Protein AF-A0A5P1X4K8-F1 (afdb_monomer_lite)

Organism: NCBI:txid1296540

Sequence (71 aa):
MKKDILFPIILIPLVVFAIIGVITYLKLISGILLIVVWIVGFLLASVGITY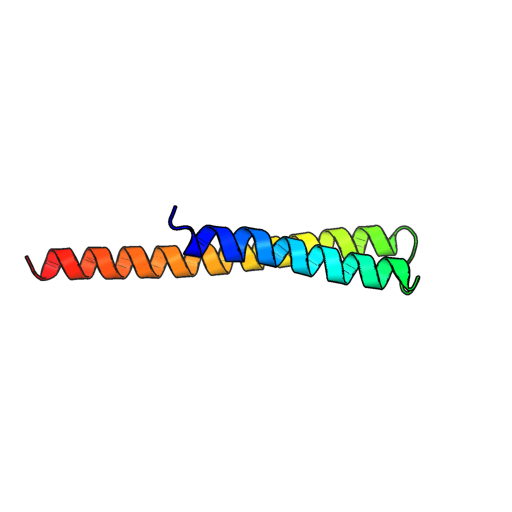VVTQEQLRILKEEDKKKDDE

Radius of gyration: 17.81 Å; chains: 1; bounding box: 39×18×53 Å

Secondary structure (DSSP, 8-state):
--HHHHHHHHHHHHHHHHHHHHHHHTTSS-THHHHHHHHHHHHHHHHHHHHHHHHHHHHHHHHHHHHHH--

Structure (mmCIF, N/CA/C/O backbone):
data_AF-A0A5P1X4K8-F1
#
_entry.id   AF-A0A5P1X4K8-F1
#
loop_
_atom_site.group_PDB
_atom_site.id
_atom_site.type_symbol
_atom_site.label_atom_id
_atom_site.label_alt_id
_atom_site.label_comp_id
_atom_site.label_asym_id
_atom_site.label_entity_id
_atom_site.label_seq_id
_atom_site.pdbx_PDB_ins_code
_atom_site.Cartn_x
_atom_site.Cartn_y
_atom_site.Cartn_z
_atom_site.occupancy
_atom_site.B_iso_or_equiv
_atom_site.auth_seq_id
_atom_site.auth_comp_id
_atom_site.auth_as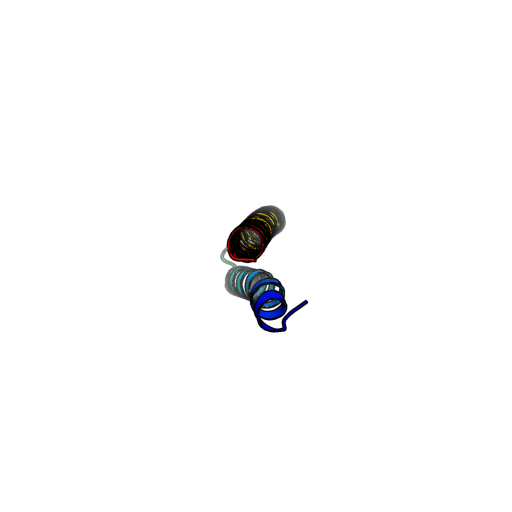ym_id
_atom_site.auth_atom_id
_atom_site.pdbx_PDB_model_num
ATOM 1 N N . MET A 1 1 ? -7.142 -9.376 18.655 1.00 55.12 1 MET A N 1
ATOM 2 C CA . MET A 1 1 ? -7.892 -8.704 17.569 1.00 55.12 1 MET A CA 1
ATOM 3 C C . MET A 1 1 ? -8.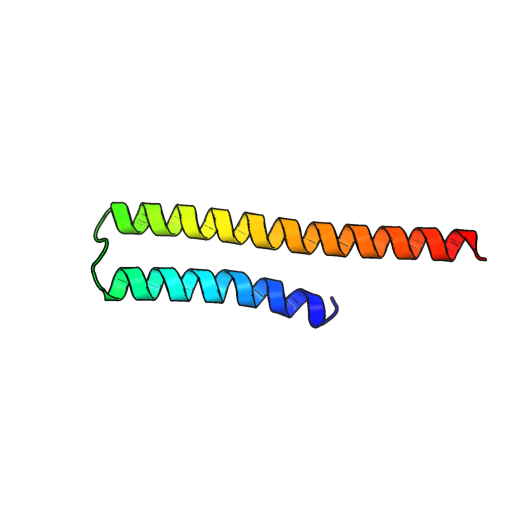825 -9.721 16.936 1.00 55.12 1 MET A C 1
ATOM 5 O O . MET A 1 1 ? -8.370 -10.823 16.647 1.00 55.12 1 MET A O 1
ATOM 9 N N . LYS A 1 2 ? -10.120 -9.406 16.800 1.00 53.94 2 LYS A N 1
ATOM 10 C CA . LYS A 1 2 ? -11.091 -10.302 16.151 1.00 53.94 2 LYS A CA 1
ATOM 11 C C . LYS A 1 2 ? -10.623 -10.583 14.714 1.00 53.94 2 LYS A C 1
ATOM 13 O O . LYS A 1 2 ? -10.110 -9.675 14.059 1.00 53.94 2 LYS A O 1
ATOM 18 N N . LYS A 1 3 ? -10.755 -11.832 14.243 1.00 59.19 3 LYS A N 1
ATOM 19 C CA . LYS A 1 3 ? -10.369 -12.258 12.874 1.00 59.19 3 LYS A CA 1
ATOM 20 C C . LYS A 1 3 ? -10.959 -11.343 11.794 1.00 59.19 3 LYS A C 1
ATOM 22 O O . LYS A 1 3 ? -10.333 -11.145 10.758 1.00 59.19 3 LYS A O 1
ATOM 27 N N . ASP A 1 4 ? -12.099 -10.738 12.105 1.00 65.12 4 ASP A N 1
ATOM 28 C CA . ASP A 1 4 ? -12.858 -9.813 11.266 1.00 65.12 4 ASP A CA 1
ATOM 29 C C . ASP A 1 4 ? -12.067 -8.552 10.876 1.00 65.12 4 ASP A C 1
ATOM 31 O O . ASP A 1 4 ? -12.251 -8.038 9.781 1.00 65.12 4 ASP A O 1
ATOM 35 N N . ILE A 1 5 ? -11.127 -8.100 11.718 1.00 63.84 5 ILE A N 1
ATOM 36 C CA . ILE A 1 5 ? -10.290 -6.910 11.464 1.00 63.84 5 ILE A CA 1
ATOM 37 C C . ILE A 1 5 ? -8.985 -7.302 10.756 1.00 63.84 5 ILE A C 1
ATOM 39 O O . ILE A 1 5 ? -8.452 -6.559 9.936 1.00 63.84 5 ILE A O 1
ATOM 43 N N . LEU A 1 6 ? -8.472 -8.504 11.034 1.00 67.06 6 LEU A N 1
ATOM 44 C CA . LEU A 1 6 ? -7.245 -9.008 10.409 1.00 67.06 6 LEU A CA 1
ATOM 45 C C . LEU A 1 6 ? -7.425 -9.224 8.900 1.00 67.06 6 LEU A C 1
ATOM 47 O O . LEU A 1 6 ? -6.496 -9.022 8.121 1.00 67.06 6 LEU A O 1
ATOM 51 N N . PHE A 1 7 ? -8.630 -9.632 8.497 1.00 72.88 7 PHE A N 1
ATOM 52 C CA . PHE A 1 7 ? -8.961 -9.927 7.111 1.00 72.88 7 PHE A CA 1
ATOM 53 C C . PHE A 1 7 ? -8.825 -8.704 6.184 1.00 72.88 7 PHE A C 1
ATOM 55 O O . PHE A 1 7 ? -8.034 -8.790 5.247 1.00 72.88 7 PHE A O 1
ATOM 62 N N . PRO A 1 8 ? -9.478 -7.548 6.426 1.00 71.00 8 PRO A N 1
ATOM 63 C CA . PRO A 1 8 ? -9.307 -6.362 5.585 1.00 71.00 8 PRO A CA 1
ATOM 64 C C . PRO A 1 8 ? -7.878 -5.805 5.623 1.00 71.00 8 PRO A C 1
ATOM 66 O O . PRO A 1 8 ? -7.382 -5.354 4.592 1.00 71.00 8 PRO A O 1
ATOM 69 N N . ILE A 1 9 ? -7.184 -5.902 6.765 1.00 75.19 9 ILE A N 1
ATOM 70 C CA . ILE A 1 9 ? -5.782 -5.471 6.899 1.00 75.19 9 ILE A CA 1
ATOM 71 C C . ILE A 1 9 ? -4.862 -6.230 5.936 1.00 75.19 9 ILE A C 1
ATOM 73 O O . ILE A 1 9 ? -3.924 -5.641 5.410 1.00 75.19 9 ILE A O 1
ATOM 77 N N . ILE A 1 10 ? -5.116 -7.518 5.697 1.00 78.69 10 ILE A N 1
ATOM 78 C CA . ILE A 1 10 ? -4.309 -8.349 4.792 1.00 78.69 10 ILE A CA 1
ATOM 79 C C . ILE A 1 10 ? -4.836 -8.268 3.354 1.00 78.69 10 ILE A C 1
ATOM 81 O O . ILE A 1 10 ? -4.052 -8.218 2.406 1.00 78.69 10 ILE A O 1
ATOM 85 N N . LEU A 1 11 ? -6.159 -8.221 3.181 1.00 81.44 11 LEU A N 1
ATOM 86 C CA . LEU A 1 11 ? -6.809 -8.225 1.873 1.00 81.44 11 LEU A CA 1
ATOM 87 C C . LEU A 1 11 ? -6.490 -6.957 1.070 1.00 81.44 11 LEU A C 1
ATOM 89 O O . LEU A 1 11 ? -6.182 -7.053 -0.113 1.00 81.44 11 LEU A O 1
ATOM 93 N N . ILE A 1 12 ? -6.524 -5.778 1.701 1.00 80.94 12 ILE A N 1
ATOM 94 C CA . ILE A 1 12 ? -6.266 -4.494 1.030 1.00 80.94 12 ILE A CA 1
ATOM 95 C C . ILE A 1 12 ? -4.860 -4.448 0.394 1.00 80.94 12 ILE A C 1
ATOM 97 O O . ILE A 1 12 ? -4.775 -4.220 -0.816 1.00 80.94 12 ILE A O 1
ATOM 101 N N . PRO A 1 13 ? -3.758 -4.701 1.130 1.00 82.44 13 PRO A N 1
ATOM 102 C CA . PRO A 1 13 ? -2.427 -4.703 0.535 1.00 82.44 13 PRO A CA 1
ATOM 103 C C . PRO A 1 13 ? -2.256 -5.816 -0.502 1.00 82.44 13 PRO A C 1
ATOM 105 O O . PRO A 1 13 ? -1.619 -5.578 -1.525 1.00 82.44 13 PRO A O 1
ATOM 108 N N . LEU A 1 14 ? -2.864 -6.993 -0.303 1.00 84.25 14 LEU A N 1
ATOM 109 C CA . LEU A 1 14 ? -2.813 -8.089 -1.277 1.00 84.25 14 LEU A CA 1
ATOM 110 C C . LEU A 1 14 ? -3.471 -7.704 -2.613 1.00 84.25 14 LEU A C 1
ATOM 112 O O . LEU A 1 14 ? -2.906 -7.957 -3.676 1.00 84.25 14 LEU A O 1
ATOM 116 N N . VAL A 1 15 ? -4.643 -7.065 -2.567 1.00 85.31 15 VAL A N 1
ATOM 117 C CA . VAL A 1 15 ? -5.368 -6.607 -3.762 1.00 85.31 15 VAL A CA 1
ATOM 118 C C . VAL A 1 15 ? -4.575 -5.527 -4.494 1.00 85.31 15 VAL A C 1
ATOM 120 O O . VAL A 1 15 ? -4.408 -5.608 -5.710 1.00 85.31 15 VAL A O 1
ATOM 123 N N . VAL A 1 16 ? -4.028 -4.549 -3.768 1.00 83.38 16 VAL A N 1
ATOM 124 C CA . VAL A 1 16 ? -3.202 -3.488 -4.365 1.00 83.38 16 VAL A CA 1
ATOM 125 C C . VAL A 1 16 ? -1.945 -4.074 -5.011 1.00 83.38 16 VAL A C 1
ATOM 127 O O . VAL A 1 16 ? -1.615 -3.725 -6.144 1.00 83.38 16 VAL A O 1
ATOM 130 N N . PHE A 1 17 ? -1.290 -5.024 -4.344 1.00 83.69 17 PHE A N 1
ATOM 131 C CA . PHE A 1 17 ? -0.127 -5.723 -4.882 1.00 83.69 17 PHE A CA 1
ATOM 132 C C . PHE A 1 17 ? -0.463 -6.500 -6.160 1.00 83.69 17 PHE A C 1
ATOM 134 O O . PHE A 1 17 ? 0.275 -6.422 -7.140 1.00 83.69 17 PHE A O 1
ATOM 141 N N . ALA A 1 18 ? -1.596 -7.207 -6.185 1.00 86.38 18 ALA A N 1
ATOM 142 C CA . ALA A 1 18 ? -2.049 -7.945 -7.360 1.00 86.38 18 ALA A CA 1
ATOM 143 C C . ALA A 1 18 ? -2.340 -7.013 -8.547 1.00 86.38 18 ALA A C 1
ATOM 145 O O . ALA A 1 18 ? -1.885 -7.282 -9.659 1.00 86.38 18 ALA A O 1
ATOM 146 N N . ILE A 1 19 ? -3.030 -5.890 -8.316 1.00 84.06 19 ILE A N 1
ATOM 147 C CA . ILE A 1 19 ? -3.334 -4.897 -9.358 1.00 84.06 19 ILE A CA 1
ATOM 148 C C . ILE A 1 19 ? -2.041 -4.333 -9.952 1.00 84.06 19 ILE A C 1
ATOM 150 O O . ILE A 1 19 ? -1.864 -4.333 -11.171 1.00 84.06 19 ILE A O 1
ATOM 154 N N . ILE A 1 20 ? -1.106 -3.904 -9.103 1.00 81.19 20 ILE A N 1
ATOM 155 C CA . ILE 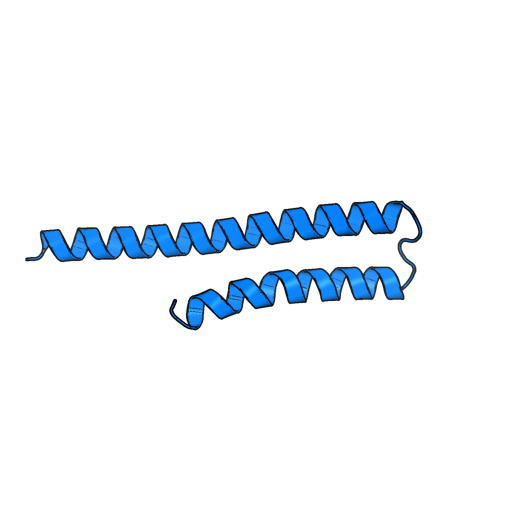A 1 20 ? 0.175 -3.356 -9.560 1.00 81.19 20 ILE A CA 1
ATOM 156 C C . ILE A 1 20 ? 0.996 -4.434 -10.280 1.00 81.19 20 ILE A C 1
ATOM 158 O O . ILE A 1 20 ? 1.593 -4.157 -11.322 1.00 81.19 20 ILE A O 1
ATOM 162 N N . GLY A 1 21 ? 0.988 -5.673 -9.781 1.00 81.75 21 GLY A N 1
ATOM 163 C CA . GLY A 1 21 ? 1.643 -6.817 -10.413 1.00 81.75 21 GLY A CA 1
ATOM 164 C C . GLY A 1 21 ? 1.123 -7.090 -11.826 1.00 81.75 21 GLY A C 1
ATOM 165 O O . GLY A 1 21 ? 1.921 -7.275 -12.743 1.00 81.75 21 GLY A O 1
ATOM 166 N N . VAL A 1 22 ? -0.195 -7.025 -12.039 1.00 83.00 22 VAL A N 1
ATOM 167 C CA . VAL A 1 22 ? -0.809 -7.183 -13.370 1.00 83.00 22 VAL A CA 1
ATOM 168 C C . VAL A 1 22 ? -0.440 -6.023 -14.298 1.00 83.00 22 VAL A C 1
ATOM 170 O O . VAL A 1 22 ? -0.059 -6.259 -15.445 1.00 83.00 22 VAL A O 1
ATOM 173 N N . ILE A 1 23 ? -0.474 -4.778 -13.810 1.00 80.81 23 ILE A N 1
ATOM 174 C CA . ILE A 1 23 ? -0.066 -3.595 -14.592 1.00 80.81 23 ILE A CA 1
ATOM 175 C C . ILE A 1 23 ? 1.412 -3.702 -15.006 1.00 80.81 23 ILE A C 1
ATOM 177 O O . ILE A 1 23 ? 1.770 -3.378 -16.141 1.00 80.81 23 ILE A O 1
ATOM 181 N N . THR A 1 24 ? 2.254 -4.215 -14.106 1.00 79.44 24 THR A N 1
ATOM 182 C CA . THR A 1 24 ? 3.678 -4.487 -14.354 1.00 79.44 24 THR A CA 1
ATOM 183 C C . THR A 1 24 ? 3.857 -5.587 -15.403 1.00 79.44 24 THR A C 1
ATOM 185 O O . THR A 1 24 ? 4.644 -5.433 -16.336 1.00 79.44 24 THR A O 1
ATOM 188 N N . TYR A 1 25 ? 3.107 -6.686 -15.282 1.00 78.31 25 TYR A N 1
ATOM 189 C CA . TYR A 1 25 ? 3.170 -7.832 -16.192 1.00 78.31 25 TYR A CA 1
ATOM 190 C C . TYR A 1 25 ? 2.761 -7.466 -17.623 1.00 78.31 25 TYR A C 1
ATOM 192 O O . TYR A 1 25 ? 3.419 -7.868 -18.581 1.00 78.31 25 TYR A O 1
ATOM 200 N N . LEU A 1 26 ? 1.732 -6.630 -17.772 1.00 82.50 26 LEU A N 1
ATOM 201 C CA . LEU A 1 26 ? 1.275 -6.118 -19.066 1.00 82.50 26 LEU A CA 1
ATOM 202 C C . LEU A 1 26 ? 2.238 -5.095 -19.695 1.00 82.50 26 LEU A C 1
ATOM 204 O O . LEU A 1 26 ? 1.950 -4.581 -20.774 1.00 82.50 26 LEU A O 1
ATOM 208 N N . LYS A 1 27 ? 3.369 -4.779 -19.039 1.00 71.75 27 LYS A N 1
ATOM 209 C CA . LYS A 1 27 ? 4.353 -3.765 -19.463 1.00 71.75 27 LYS A CA 1
ATOM 210 C C . LYS A 1 27 ? 3.741 -2.392 -19.766 1.00 71.75 27 LYS A C 1
ATOM 212 O O . LYS A 1 27 ? 4.363 -1.584 -20.451 1.00 71.75 27 LYS A O 1
ATOM 217 N N . LEU A 1 28 ? 2.562 -2.097 -19.213 1.00 68.75 28 LEU A N 1
ATOM 218 C CA . LEU A 1 28 ? 1.911 -0.790 -19.349 1.00 68.75 28 LEU A CA 1
ATOM 219 C C . LEU A 1 28 ? 2.815 0.328 -18.821 1.00 68.75 28 LEU A C 1
ATOM 221 O O . LEU A 1 28 ? 2.763 1.457 -19.301 1.00 68.75 28 LEU A O 1
ATOM 225 N N . ILE A 1 29 ? 3.648 0.003 -17.829 1.00 68.94 29 ILE A N 1
ATOM 226 C CA . ILE A 1 29 ? 4.555 0.926 -17.161 1.00 68.94 29 ILE A CA 1
ATOM 227 C C . ILE A 1 29 ? 5.867 0.181 -16.867 1.00 68.94 29 ILE A C 1
ATOM 229 O O . ILE A 1 29 ? 5.839 -0.963 -16.417 1.00 68.94 29 ILE A O 1
ATOM 233 N N . SER A 1 30 ? 7.025 0.796 -17.133 1.00 72.06 30 SER A N 1
ATOM 234 C CA . SER A 1 30 ? 8.345 0.201 -16.862 1.00 72.06 30 SER A CA 1
ATOM 235 C C . SER A 1 30 ? 9.355 1.241 -16.354 1.00 72.06 30 SER A C 1
ATOM 237 O O . SER A 1 30 ? 9.168 2.445 -16.534 1.00 72.06 30 SER A O 1
ATOM 239 N N . GLY A 1 31 ? 10.411 0.785 -15.670 1.00 77.88 31 GLY A N 1
ATOM 240 C CA . GLY A 1 31 ? 11.471 1.648 -15.132 1.00 77.88 31 GLY A CA 1
ATOM 241 C C . GLY A 1 31 ? 11.041 2.490 -13.925 1.00 77.88 31 GLY A C 1
ATOM 242 O O . GLY A 1 31 ? 10.335 2.015 -13.039 1.00 77.88 31 GLY A O 1
ATOM 243 N N . ILE A 1 32 ? 11.472 3.754 -13.878 1.00 80.81 32 ILE A N 1
ATOM 244 C CA . ILE A 1 32 ? 11.223 4.679 -12.752 1.00 80.81 32 ILE A CA 1
ATOM 245 C C . ILE A 1 32 ? 9.727 4.923 -12.514 1.00 80.81 32 ILE A C 1
ATOM 247 O O . ILE A 1 32 ? 9.296 5.021 -11.367 1.00 80.81 32 ILE A O 1
ATOM 251 N N . LEU A 1 33 ? 8.915 4.941 -13.575 1.00 79.31 33 LEU A N 1
ATOM 252 C CA . LEU A 1 33 ? 7.462 5.073 -13.447 1.00 79.31 33 LEU A CA 1
ATOM 253 C C . LEU A 1 33 ? 6.841 3.909 -12.664 1.00 79.31 33 LEU A C 1
ATOM 255 O O . LEU A 1 33 ? 5.879 4.118 -11.930 1.00 79.31 33 LEU A O 1
ATOM 259 N N . LEU A 1 34 ? 7.411 2.703 -12.762 1.00 81.50 34 LEU A N 1
ATOM 260 C CA . LEU A 1 34 ? 6.947 1.551 -11.994 1.00 81.50 34 LEU A CA 1
ATOM 261 C C . LEU A 1 34 ? 7.128 1.790 -10.491 1.00 81.50 34 LEU A C 1
ATOM 263 O O . LEU A 1 34 ? 6.212 1.564 -9.709 1.00 81.50 34 LEU A O 1
ATOM 267 N N . ILE A 1 35 ? 8.298 2.300 -10.104 1.00 81.00 35 ILE A N 1
ATOM 268 C CA . ILE A 1 35 ? 8.636 2.602 -8.709 1.00 81.00 35 ILE A CA 1
ATOM 269 C C . ILE A 1 35 ? 7.679 3.658 -8.149 1.00 81.00 35 ILE A C 1
ATOM 271 O O . ILE A 1 35 ? 7.159 3.492 -7.048 1.00 81.00 35 ILE A O 1
ATOM 275 N N . VAL A 1 36 ? 7.389 4.709 -8.920 1.00 84.38 36 VAL A N 1
ATOM 276 C CA . VAL A 1 36 ? 6.436 5.751 -8.510 1.00 84.38 36 VAL A CA 1
ATOM 277 C C . VAL A 1 36 ? 5.037 5.164 -8.304 1.00 84.38 36 VAL A C 1
ATOM 279 O O . VAL A 1 36 ? 4.421 5.416 -7.271 1.00 84.38 36 VAL A O 1
ATOM 282 N N . VAL A 1 37 ? 4.551 4.334 -9.232 1.00 83.50 37 VAL A N 1
ATOM 283 C CA . VAL A 1 37 ? 3.238 3.671 -9.115 1.00 83.50 37 VAL A CA 1
ATOM 284 C C . VAL A 1 37 ? 3.175 2.758 -7.891 1.00 83.50 37 VAL A C 1
ATOM 286 O O . VAL A 1 37 ? 2.165 2.744 -7.190 1.00 83.50 37 VAL A O 1
ATOM 289 N N . TRP A 1 38 ? 4.259 2.048 -7.587 1.00 83.81 38 TRP A N 1
ATOM 290 C CA . TRP A 1 38 ? 4.367 1.223 -6.386 1.00 83.81 38 TRP A CA 1
ATOM 291 C C . TRP A 1 38 ? 4.285 2.037 -5.098 1.00 83.81 38 TRP A C 1
ATOM 293 O O . TRP A 1 38 ? 3.517 1.687 -4.203 1.00 83.81 38 TRP A O 1
ATOM 303 N N . ILE A 1 39 ? 5.041 3.134 -5.011 1.00 86.19 39 ILE A N 1
ATOM 304 C CA . ILE A 1 39 ? 5.043 4.012 -3.834 1.00 86.19 39 ILE A CA 1
ATOM 305 C C . ILE A 1 39 ? 3.651 4.618 -3.627 1.00 86.19 39 ILE A C 1
ATOM 307 O O . ILE A 1 39 ? 3.125 4.597 -2.513 1.00 86.19 39 ILE A O 1
ATOM 311 N N . VAL A 1 40 ? 3.024 5.106 -4.700 1.00 86.81 40 VAL A N 1
ATOM 312 C CA . VAL A 1 40 ? 1.673 5.682 -4.648 1.00 86.81 40 VAL A CA 1
ATOM 313 C C . VAL A 1 40 ? 0.638 4.626 -4.257 1.00 86.81 40 VAL A C 1
ATOM 315 O O . VAL A 1 40 ? -0.192 4.877 -3.385 1.00 86.81 40 VAL A O 1
ATOM 318 N N . GLY A 1 41 ? 0.705 3.428 -4.841 1.00 84.25 41 GLY A N 1
ATOM 319 C CA . GLY A 1 41 ? -0.186 2.324 -4.494 1.00 84.25 41 GLY A CA 1
ATOM 320 C C . GLY A 1 41 ? -0.055 1.905 -3.029 1.00 84.25 41 GLY A C 1
ATOM 321 O O . GLY A 1 41 ? -1.062 1.723 -2.346 1.00 84.25 41 GLY A O 1
ATOM 322 N N . PHE A 1 42 ? 1.172 1.835 -2.513 1.00 85.25 42 PHE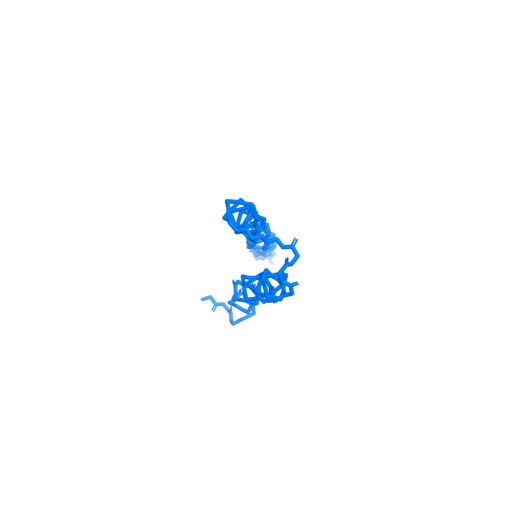 A N 1
ATOM 323 C CA . PHE A 1 42 ? 1.431 1.521 -1.109 1.00 85.25 42 PHE A CA 1
ATOM 324 C C . PHE A 1 42 ? 0.890 2.595 -0.153 1.00 85.25 42 PHE A C 1
ATOM 326 O O . PHE A 1 42 ? 0.277 2.267 0.867 1.00 85.25 42 PHE A O 1
ATOM 333 N N . LEU A 1 43 ? 1.063 3.876 -0.493 1.00 89.12 43 LEU A N 1
ATOM 334 C CA . LEU A 1 43 ? 0.502 4.994 0.271 1.00 89.12 43 LEU A CA 1
ATOM 335 C C . LEU A 1 43 ? -1.027 4.921 0.322 1.00 89.12 43 LEU A C 1
ATOM 337 O O . LEU A 1 43 ? -1.607 5.004 1.404 1.00 89.12 43 LEU A O 1
ATOM 341 N N . LEU A 1 44 ? -1.678 4.697 -0.822 1.00 85.94 44 LEU A N 1
ATOM 342 C CA . LEU A 1 44 ? -3.135 4.569 -0.896 1.00 85.94 44 LEU A CA 1
ATOM 343 C C . LEU A 1 44 ? -3.648 3.368 -0.092 1.00 85.94 44 LEU A C 1
ATOM 345 O O . LEU A 1 44 ? -4.622 3.504 0.648 1.00 85.94 44 LEU A O 1
ATOM 349 N N . ALA A 1 45 ? -2.969 2.219 -0.172 1.00 83.06 45 ALA A N 1
ATOM 350 C CA . ALA A 1 45 ? -3.297 1.045 0.635 1.00 83.06 45 ALA A CA 1
ATOM 351 C C . ALA A 1 45 ? -3.199 1.352 2.136 1.00 83.06 45 ALA A C 1
ATOM 353 O O . ALA A 1 45 ? -4.109 1.029 2.897 1.00 83.06 45 ALA A O 1
ATOM 354 N N . SER A 1 46 ? -2.126 2.028 2.551 1.00 84.44 46 SER A N 1
ATOM 355 C CA . SER A 1 46 ? -1.887 2.390 3.952 1.00 84.44 46 SER A CA 1
ATOM 356 C C . SER A 1 46 ? -2.960 3.336 4.489 1.00 84.44 46 SER A C 1
ATOM 358 O O . SER A 1 46 ? -3.465 3.134 5.596 1.00 84.44 46 SER A O 1
ATOM 360 N N . VAL A 1 47 ? -3.361 4.334 3.695 1.00 88.81 47 VAL A N 1
ATOM 361 C CA . VAL A 1 47 ? -4.460 5.246 4.046 1.00 88.81 47 VAL A CA 1
ATOM 362 C C . VAL A 1 47 ? -5.781 4.482 4.149 1.00 88.81 47 VAL A C 1
ATOM 364 O O . VAL A 1 47 ? -6.515 4.673 5.117 1.00 88.81 47 VAL A O 1
ATOM 367 N N . GLY A 1 48 ? -6.060 3.573 3.209 1.00 85.00 48 GLY A N 1
ATOM 368 C CA . GLY A 1 48 ? -7.258 2.731 3.233 1.00 85.00 48 GLY A CA 1
ATOM 369 C C . GLY A 1 48 ? -7.341 1.853 4.484 1.00 85.00 48 GLY A C 1
ATOM 370 O O . GLY A 1 48 ? -8.363 1.852 5.167 1.00 85.00 48 GLY A O 1
ATOM 371 N N . ILE A 1 49 ? -6.249 1.164 4.834 1.00 82.62 49 ILE A N 1
ATOM 372 C CA . ILE A 1 49 ? -6.163 0.344 6.052 1.00 82.62 49 ILE A CA 1
ATOM 373 C C . ILE A 1 49 ? -6.376 1.211 7.292 1.00 82.62 49 ILE A C 1
ATOM 375 O O . ILE A 1 49 ? -7.174 0.857 8.156 1.00 82.62 49 ILE A O 1
ATOM 379 N N . THR A 1 50 ? -5.695 2.357 7.366 1.00 85.88 50 THR A N 1
ATOM 380 C CA . THR A 1 50 ? -5.818 3.284 8.498 1.00 85.88 50 THR A CA 1
ATOM 381 C C . THR A 1 50 ? -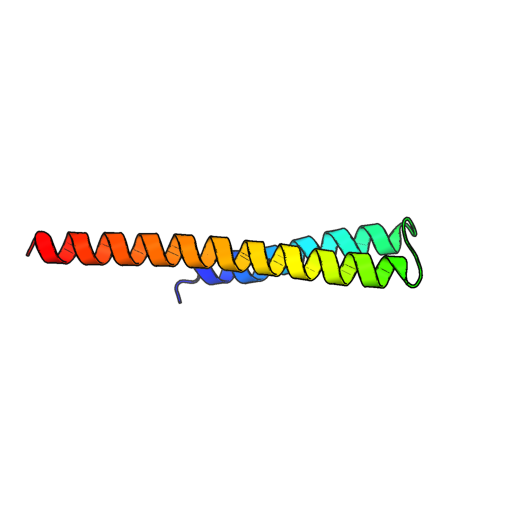7.262 3.740 8.662 1.00 85.88 50 THR A C 1
ATOM 383 O O . THR A 1 50 ? -7.799 3.663 9.759 1.00 85.88 50 THR A O 1
ATOM 386 N N . TYR A 1 51 ? -7.928 4.127 7.573 1.00 85.31 51 TYR A N 1
ATOM 387 C CA . TYR A 1 51 ? -9.322 4.560 7.611 1.00 85.31 51 TYR A CA 1
ATOM 388 C C . TYR A 1 51 ? -10.266 3.460 8.112 1.00 85.31 51 TYR A C 1
ATOM 390 O O . TYR A 1 51 ? -11.096 3.720 8.985 1.00 85.31 51 TYR A O 1
ATOM 398 N N . VAL A 1 52 ? -10.118 2.231 7.602 1.00 83.38 52 VAL A N 1
ATOM 399 C CA . VAL A 1 52 ? -10.922 1.075 8.035 1.00 83.38 52 VAL A CA 1
ATOM 400 C C . VAL A 1 52 ? -10.703 0.800 9.521 1.00 83.38 52 VAL A C 1
ATOM 402 O O . VAL A 1 52 ? -11.664 0.729 10.282 1.00 83.38 52 VAL A O 1
ATOM 405 N N . VAL A 1 53 ? -9.444 0.729 9.958 1.00 83.38 53 VAL A N 1
ATOM 406 C CA . VAL A 1 53 ? -9.097 0.477 11.361 1.00 83.38 53 VAL A CA 1
ATOM 407 C C . VAL A 1 53 ? -9.622 1.586 12.275 1.00 83.38 53 VAL A C 1
ATOM 409 O O . VAL A 1 53 ? -10.159 1.289 13.341 1.00 83.38 53 VAL A O 1
ATOM 412 N N . THR A 1 54 ? -9.501 2.854 11.879 1.00 86.06 54 THR A N 1
ATOM 413 C CA . THR A 1 54 ? -10.017 3.985 12.660 1.00 86.06 54 THR A CA 1
ATOM 414 C C . THR A 1 54 ? -11.540 3.949 12.758 1.00 86.06 54 THR A C 1
ATOM 416 O O . THR A 1 54 ? -12.068 4.157 13.848 1.00 86.06 54 THR A O 1
ATOM 419 N N . GLN A 1 55 ? -12.259 3.649 11.672 1.00 81.94 55 GLN A N 1
ATOM 420 C CA . GLN A 1 55 ? -13.717 3.499 11.729 1.00 81.94 55 GLN A CA 1
ATOM 421 C C . GLN A 1 55 ? -14.147 2.365 12.665 1.00 81.94 55 GLN A C 1
ATOM 423 O O . GLN A 1 55 ? -15.077 2.546 13.454 1.00 81.94 55 GLN A O 1
ATOM 428 N N . GLU A 1 56 ? -13.462 1.223 12.606 1.00 80.06 56 GLU A N 1
ATOM 429 C CA . GLU A 1 56 ? -13.738 0.081 13.476 1.00 80.06 56 GLU A CA 1
ATOM 430 C C . GLU A 1 56 ? -13.521 0.449 14.951 1.00 80.06 56 GLU A C 1
ATOM 432 O O . GLU A 1 56 ? -14.385 0.204 15.790 1.00 80.06 56 GLU A O 1
ATOM 437 N N . GLN A 1 57 ? -12.399 1.106 15.269 1.00 77.31 57 GLN A N 1
ATOM 438 C CA . GLN A 1 57 ? -12.100 1.548 16.633 1.00 77.31 57 GLN A CA 1
ATOM 439 C C . GLN A 1 57 ? -13.111 2.574 17.150 1.00 77.31 57 GLN A C 1
ATOM 441 O O . GLN A 1 57 ? -13.548 2.472 18.293 1.00 77.31 57 GLN A O 1
ATOM 446 N N . LEU A 1 58 ? -13.533 3.524 16.312 1.00 79.44 58 LEU A N 1
ATOM 447 C CA . LEU A 1 58 ? -14.562 4.495 16.687 1.00 79.44 58 LEU A CA 1
ATOM 448 C C . LEU A 1 58 ? -15.916 3.829 16.948 1.00 79.44 58 LEU A C 1
ATOM 450 O O . LEU A 1 58 ? -16.626 4.252 17.857 1.00 79.44 58 LEU A O 1
ATOM 454 N N . ARG A 1 59 ? -16.281 2.789 16.186 1.00 74.12 59 ARG A N 1
ATOM 455 C CA . ARG A 1 59 ? -17.490 1.995 16.458 1.00 74.12 59 ARG A CA 1
ATOM 456 C C . ARG A 1 59 ? -17.405 1.272 17.796 1.00 74.12 59 ARG A C 1
ATOM 458 O O . ARG A 1 59 ? -18.356 1.358 18.565 1.00 74.12 59 ARG A O 1
ATOM 465 N N . ILE A 1 60 ? -16.276 0.623 18.077 1.00 76.88 60 ILE A N 1
ATOM 466 C CA . ILE A 1 60 ? -16.059 -0.105 19.335 1.00 76.88 60 ILE A CA 1
ATOM 467 C C . ILE A 1 60 ? -16.141 0.855 20.530 1.00 76.88 60 ILE A C 1
ATOM 469 O O . ILE A 1 60 ? -16.866 0.576 21.478 1.00 76.88 60 ILE A O 1
ATOM 473 N N . LEU A 1 61 ? -15.480 2.015 20.457 1.00 74.25 61 LEU A N 1
ATOM 474 C CA . LEU A 1 61 ? -15.530 3.030 21.518 1.00 74.25 61 LEU A CA 1
ATOM 475 C C . LEU A 1 61 ? -16.958 3.548 21.761 1.00 74.25 61 LEU A C 1
ATOM 477 O O . LEU A 1 61 ? -17.375 3.696 22.904 1.00 74.25 61 LEU A O 1
ATOM 481 N N . LYS A 1 62 ? -17.741 3.767 20.696 1.00 69.62 62 LYS A N 1
ATOM 482 C CA . LYS A 1 62 ? -19.145 4.197 20.815 1.00 69.62 62 LYS A CA 1
ATOM 483 C C . LYS A 1 62 ? -20.056 3.137 21.435 1.00 69.62 62 LYS A C 1
ATOM 485 O O . LYS A 1 62 ? -21.034 3.490 22.089 1.00 69.62 62 LYS A O 1
ATOM 490 N N . GLU A 1 63 ? -19.789 1.858 21.177 1.00 70.25 63 GLU A N 1
ATOM 491 C CA . GLU A 1 63 ? -20.525 0.751 21.796 1.00 70.25 63 GLU A CA 1
ATOM 492 C C . GLU A 1 63 ? -20.143 0.561 23.269 1.00 70.25 63 GLU A C 1
ATOM 494 O O . GLU A 1 63 ? -21.015 0.241 24.076 1.00 70.25 63 GLU A O 1
ATOM 499 N N . GLU A 1 64 ? -18.877 0.787 23.633 1.00 67.50 64 GLU A N 1
ATOM 500 C CA . GLU A 1 64 ? -18.428 0.722 25.029 1.00 67.50 64 GLU A CA 1
ATOM 501 C C . GLU A 1 64 ? -18.997 1.859 25.888 1.00 67.50 64 GLU A C 1
ATOM 503 O O . GLU A 1 64 ? -19.441 1.584 27.002 1.00 67.50 64 GLU A O 1
ATOM 508 N N . ASP A 1 65 ? -19.064 3.094 25.375 1.00 63.66 65 ASP A N 1
ATOM 509 C CA . ASP A 1 65 ? -19.688 4.214 26.104 1.00 63.66 65 ASP A CA 1
ATOM 510 C C . ASP A 1 65 ? -21.193 3.993 26.308 1.00 63.66 65 ASP A C 1
ATOM 512 O O . ASP A 1 65 ? -21.703 4.195 27.406 1.00 63.66 65 ASP A O 1
ATOM 516 N N . LYS A 1 66 ? -21.907 3.480 25.296 1.00 60.56 66 LYS A N 1
ATOM 517 C CA . LYS A 1 66 ? -23.336 3.154 25.444 1.00 60.56 66 LYS A CA 1
ATOM 518 C C . LYS A 1 66 ? -23.603 2.092 26.506 1.00 60.56 66 LYS A C 1
ATOM 520 O O . LYS A 1 66 ? -24.597 2.179 27.209 1.00 60.56 66 LYS A O 1
ATOM 525 N N . LYS A 1 67 ? -22.733 1.087 26.618 1.00 60.66 67 LYS A N 1
ATOM 526 C CA . LYS A 1 67 ? -22.901 0.019 27.610 1.00 60.66 67 LYS A CA 1
ATOM 527 C C . LYS A 1 67 ? -22.675 0.476 29.048 1.00 60.66 67 LYS A C 1
ATOM 529 O O . LYS A 1 67 ? -23.171 -0.193 29.941 1.00 60.66 67 LYS A O 1
ATOM 534 N N . LYS A 1 68 ? -21.917 1.554 29.264 1.00 59.50 68 LYS A N 1
ATOM 535 C CA . LYS A 1 68 ? -21.669 2.111 30.600 1.00 59.50 68 LYS A CA 1
ATOM 536 C C . LYS A 1 68 ? -22.764 3.056 31.085 1.00 59.50 68 LYS A C 1
ATOM 538 O O . LYS A 1 68 ? -22.879 3.230 32.287 1.00 59.50 68 LYS A O 1
ATOM 543 N N . ASP A 1 69 ? -23.533 3.655 30.178 1.00 58.88 69 ASP A N 1
ATOM 544 C CA . ASP A 1 69 ? -24.683 4.502 30.536 1.00 58.88 69 ASP A CA 1
ATOM 545 C C . ASP A 1 69 ? -25.954 3.684 30.851 1.00 58.88 69 ASP A C 1
ATOM 547 O O . ASP A 1 69 ? -26.878 4.206 31.471 1.00 58.88 69 ASP A O 1
ATOM 551 N N . ASP A 1 70 ? -26.006 2.412 30.436 1.00 57.56 70 ASP A N 1
ATOM 552 C CA . ASP A 1 70 ? -27.139 1.499 30.664 1.00 57.56 70 ASP A CA 1
ATOM 553 C C . ASP A 1 70 ? -26.992 0.630 31.947 1.00 57.56 70 ASP A C 1
ATOM 555 O O . ASP A 1 70 ? -27.870 -0.195 32.220 1.00 57.56 70 ASP A O 1
ATOM 559 N N . GLU A 1 71 ? -25.908 0.784 32.727 1.00 49.62 71 GLU A N 1
ATOM 560 C CA . GLU A 1 71 ? -25.598 0.036 33.971 1.00 49.62 71 GLU A CA 1
ATOM 561 C C . GLU A 1 71 ? -25.604 0.952 35.209 1.00 49.62 71 GLU A C 1
ATOM 563 O O . GLU A 1 71 ? -26.201 0.548 36.237 1.00 49.62 71 GLU A O 1
#

pLDDT: mean 76.65, std 9.64, range [49.62, 89.12]

Foldseek 3Di:
DPVVLVVLLVVLVVVLVVVLVVCVVVPVDDDPRSVVSVVVSVVVSVVVSVVSVVVVVVVVVVVVVVVVVVD

=== Feature glossary ===
The features interleaved in this record are:

— What the protein is —

Sequence gives the chain of amino acids in standard one-letter code (A=alanine, C=cysteine, …, Y=tyrosine), read N→C. It is the only feature that is directly encoded by the gene; all structural features are derived from the folded form of this sequence.

Database cross-references. InterPro integrates a dozen domain/family signature databases into unified entries with residue-range hits. GO terms attach function/process/location labels with evidence codes. CATH codes position the fold in a four-level structural taxonomy. Organism is the NCBI-taxonomy species name.

— Where its atoms are —

Atomic coordinates in PDBx/mmCIF format — the same representation the Protein Data Bank distributes. Each line of the _atom_site loop places one backbone atom in Cartesian space (units: ångströms, origin: arbitrary).

The six renders are orthographic views along the three Cartesian axes in both directions. Representation (cartoon, sticks, or surface) and color scheme (sequence-rainbow or by-chain) vary across proteins so the training set covers all the common visualization conventions.

— Local backbone conformation —

Eight-state secondary structure (DSSP): H is the canonical α-helix, G the tighter 3₁₀-helix, I the wider π-helix; E/B are β-structure, T and S are turns and bends, and '-' is everything else. DSSP derives these from the pattern of main-chain N–H···O=C hydrogen bonds, not from the sequence.

P-SEA three-state annotation labels each residue as helix, strand, or coil based purely on the geometry of the Cα trace. It serves as a fallback when the full backbone (and thus DSSP) is unavailable.

The φ/ψ torsion pair specifies the backbone conformation at each residue. φ rotates about the N–Cα bond, ψ about the Cα–C bond. Steric clashes forbid most of the (φ, ψ) plane — the allowed regions (α-helix basin, β-sheet basin, left-handed helix) are the Ramachandran-allowed regions.

— Global shape and packing —

The geometric summary reports three shape descriptors. Rg (radius of gyration) measures how spread out the Cα atoms are about their centre of mass; compact globular proteins have small Rg, elongated or unfolded ones large. Cα contacts (<8 Å, |i−j|>4) count long-range residue pairs in spatial proximity — high for tightly packed folds, near zero for rods or random coil. The bounding-box extents give the protein's footprint along x, y, z in Å.

Solvent-accessible surface area (SASA) is the area in Å² traced out by the centre of a 1.4 Å probe sphere (a water molecule) rolled over the protein's van der Waals surface (Shrake–Rupley / Lee–Richards construction). Buried residues have near-zero SASA; fully exposed residues can exceed 200 Å². The total SASA scales roughly with the number of surface residues.

The contact map is a binary N×N matrix image: pixel (i, j) is dark where Cα_i and Cα_j are within 8 Å and |i−j|>4. Because the |i−j|>4 filter removes local helical contacts, off-diagonal stripes parallel to the main diagonal indicate parallel β-sheets; stripes perpendicular to it indicate antiparallel β-sheets. The Ramachandran plot scatters every residue's (φ, ψ) pair against the sterically allowed regions. The PAE heatmap renders the predicted-aligned-error matrix.

— Structural neighborhood —

3Di is Foldseek's structural alphabet. Each residue is assigned one of twenty discrete states based on how its Cα sits relative to its spatial (not sequential) neighbors. Aligning 3Di strings finds structural homologs roughly as well as full 3D superposition, but orders of magnitude faster.

Nearest PDB neighbors are the top structural matches found by Foldseek when searching this structure against the entire Protein Data Bank. Each hit reports a TM-score (0 to 1; >0.5 almost always implies the same fold) and an E-value. These are *structural* homologs — they may share no detectable sequence similarity.

— Confidence and disorder —

For AlphaFold models, the B-factor field carries pLDDT — the model's own estimate of local accuracy on a 0–100 scale. Regions with pLDDT<50 should be treated as essentially unmodeled; they often correspond to intrinsically disordered segments.

Crystallographic B-factors measure how much each atom's electron density is smeared out, in Å². They rise in mobile loops and surface residues and fall in the buried interior. In AlphaFold models this column is repurposed to hold pLDDT instead.

Predicted aligned error is AlphaFold's pairwise confidence. Unlike pLDDT (per-residue), PAE is per-residue-pair and captures whether two parts of the structure are correctly placed relative to each other. Units are ångströms of expected positional error.